Protein AF-A0A354J8J9-F1 (afdb_monomer_lite)

Radius of gyration: 13.08 Å; chains: 1; bounding box: 34×16×35 Å

Foldseek 3Di:
DDPDPDWDWDDDDQQDWIWIAHPVRPDIDTDGHDDDDDDD

pLDDT: mean 93.51, std 4.95, range [72.38, 97.5]

Structure (mmCIF, N/CA/C/O backbone):
data_AF-A0A354J8J9-F1
#
_entry.id   AF-A0A354J8J9-F1
#
loop_
_atom_site.group_PDB
_atom_site.id
_atom_site.type_symbol
_atom_site.label_atom_id
_atom_site.label_alt_id
_atom_site.label_comp_id
_atom_site.label_asym_id
_atom_site.label_entity_id
_atom_site.label_seq_id
_atom_site.pdbx_PDB_ins_code
_atom_site.Cartn_x
_atom_site.Cartn_y
_atom_site.Cartn_z
_atom_site.occupancy
_atom_site.B_iso_or_equiv
_atom_site.auth_seq_id
_atom_site.auth_comp_id
_atom_site.auth_asym_id
_atom_site.auth_atom_id
_atom_site.pdbx_PDB_model_num
ATOM 1 N N . VAL A 1 1 ? -14.672 0.288 -1.641 1.00 81.56 1 VAL A N 1
ATOM 2 C CA . VAL A 1 1 ? -14.219 1.655 -1.992 1.00 81.56 1 VAL A CA 1
ATOM 3 C C . VAL A 1 1 ? -13.808 2.319 -0.687 1.00 81.56 1 VAL A C 1
ATOM 5 O O . VAL A 1 1 ? -14.289 1.871 0.344 1.00 81.56 1 VAL A O 1
ATOM 8 N N . ILE A 1 2 ? -12.834 3.231 -0.706 1.00 91.69 2 ILE A N 1
ATOM 9 C CA . ILE A 1 2 ? -12.440 3.988 0.491 1.00 91.69 2 ILE A CA 1
ATOM 10 C C . ILE A 1 2 ? -13.357 5.207 0.562 1.00 91.69 2 ILE A C 1
ATOM 12 O O . ILE A 1 2 ? -13.403 5.960 -0.410 1.00 91.69 2 ILE A O 1
ATOM 16 N N . ASP A 1 3 ? -14.064 5.365 1.678 1.00 93.69 3 ASP A N 1
ATOM 17 C CA . ASP A 1 3 ? -15.040 6.446 1.881 1.00 93.69 3 ASP A CA 1
ATOM 18 C C . ASP A 1 3 ? -14.480 7.578 2.766 1.00 93.69 3 ASP A C 1
ATOM 20 O O . ASP A 1 3 ? -15.083 8.643 2.881 1.00 93.69 3 ASP A O 1
ATOM 24 N N . ASP A 1 4 ? -13.318 7.359 3.384 1.00 94.44 4 ASP A N 1
ATOM 25 C CA . ASP A 1 4 ? -12.606 8.331 4.205 1.00 94.44 4 ASP A CA 1
ATOM 26 C C . ASP A 1 4 ? -12.147 9.545 3.374 1.00 94.44 4 ASP A C 1
ATOM 28 O O . ASP A 1 4 ? -11.587 9.399 2.285 1.00 94.44 4 ASP A O 1
ATOM 32 N N . GLU A 1 5 ? -12.310 10.757 3.920 1.00 95.19 5 GLU A N 1
ATOM 33 C CA . GLU A 1 5 ? -11.858 12.004 3.276 1.00 95.19 5 GLU A CA 1
ATOM 34 C C . GLU A 1 5 ? -10.333 12.039 3.093 1.00 95.19 5 GLU A C 1
ATOM 36 O O . GLU A 1 5 ? -9.822 12.552 2.096 1.00 95.19 5 GLU A O 1
ATOM 41 N N . THR A 1 6 ? -9.590 11.472 4.049 1.00 95.38 6 THR A N 1
ATOM 42 C CA . THR A 1 6 ? -8.128 11.398 4.002 1.00 95.38 6 THR A CA 1
ATOM 43 C C . THR A 1 6 ? -7.633 10.017 4.410 1.00 95.38 6 THR A C 1
ATOM 45 O O . THR A 1 6 ? -8.205 9.352 5.272 1.00 95.38 6 THR A O 1
ATOM 48 N N . VAL A 1 7 ? -6.531 9.585 3.798 1.00 96.12 7 VAL A N 1
ATOM 49 C CA . VAL A 1 7 ? -5.863 8.319 4.111 1.00 96.12 7 VAL A CA 1
ATOM 50 C C . VAL A 1 7 ? -4.357 8.492 4.134 1.00 96.12 7 VAL A C 1
ATOM 52 O O . VAL A 1 7 ? -3.802 9.372 3.478 1.00 96.12 7 VAL A O 1
ATOM 55 N N . ASN A 1 8 ? -3.681 7.607 4.861 1.00 96.56 8 ASN A N 1
ATOM 56 C CA . ASN A 1 8 ? -2.230 7.595 4.918 1.00 96.56 8 ASN A CA 1
ATOM 57 C C . ASN A 1 8 ? -1.667 6.549 3.954 1.00 96.56 8 ASN A C 1
ATOM 59 O O . ASN A 1 8 ? -2.059 5.379 4.005 1.00 96.56 8 ASN A O 1
ATOM 63 N N . LEU A 1 9 ? -0.717 6.972 3.117 1.00 97.19 9 LEU A N 1
ATOM 64 C CA . LEU A 1 9 ? 0.052 6.102 2.230 1.00 97.19 9 LEU A CA 1
ATOM 65 C C . LEU A 1 9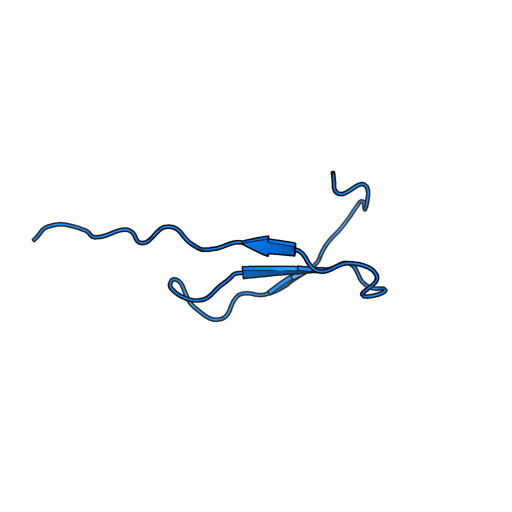 ? 1.452 5.891 2.804 1.00 97.19 9 LEU A C 1
ATOM 67 O O . LEU A 1 9 ? 2.158 6.853 3.107 1.00 97.19 9 LEU A O 1
ATOM 71 N N . TYR A 1 10 ? 1.870 4.634 2.902 1.00 96.69 10 TYR A N 1
ATOM 72 C CA . TYR A 1 10 ? 3.189 4.260 3.399 1.00 96.69 10 TYR A CA 1
ATOM 73 C C . TYR A 1 10 ? 3.997 3.609 2.287 1.00 96.69 10 TYR A C 1
ATOM 75 O O . TYR A 1 10 ? 3.668 2.521 1.809 1.00 96.69 10 TYR A O 1
ATOM 83 N N . PHE A 1 11 ? 5.081 4.285 1.914 1.00 96.75 11 PHE A N 1
ATOM 84 C CA . PHE A 1 11 ? 6.045 3.827 0.925 1.00 96.75 11 PHE A CA 1
ATOM 85 C C . PHE A 1 11 ? 7.346 3.414 1.610 1.00 96.75 11 PHE A C 1
ATOM 87 O O . PHE A 1 11 ? 7.806 4.079 2.536 1.00 96.75 11 PHE A O 1
ATOM 94 N N . ILE A 1 12 ? 7.953 2.333 1.122 1.00 95.06 12 ILE A N 1
ATOM 95 C CA . ILE A 1 12 ? 9.277 1.879 1.576 1.00 95.06 12 ILE A CA 1
ATOM 96 C C . ILE A 1 12 ? 10.318 2.168 0.491 1.00 95.06 12 ILE A C 1
ATOM 98 O O . ILE A 1 12 ? 11.339 2.798 0.740 1.00 95.06 12 ILE A O 1
ATOM 102 N N . ASN A 1 13 ? 10.061 1.695 -0.727 1.00 93.88 13 ASN A N 1
ATOM 103 C CA . ASN A 1 13 ? 10.852 1.957 -1.925 1.00 93.88 13 ASN A CA 1
ATOM 104 C C . ASN A 1 13 ? 10.007 1.628 -3.169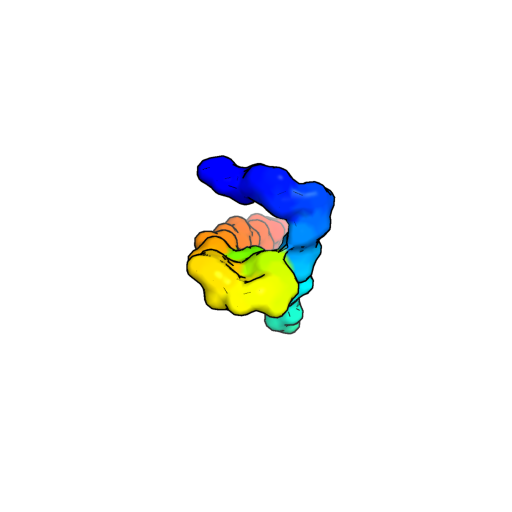 1.00 93.88 13 ASN A C 1
ATOM 106 O O . ASN A 1 13 ? 8.910 1.089 -3.046 1.00 93.88 13 ASN A O 1
ATOM 110 N N . ALA A 1 14 ? 10.533 1.904 -4.365 1.00 93.12 14 ALA A N 1
ATOM 111 C CA . ALA A 1 14 ? 9.813 1.718 -5.630 1.00 93.12 14 ALA A CA 1
ATOM 112 C C . ALA A 1 14 ? 9.453 0.254 -5.971 1.00 93.12 14 ALA A C 1
ATOM 114 O O . ALA A 1 14 ? 8.633 0.022 -6.853 1.00 93.12 14 ALA A O 1
ATOM 115 N N . LYS A 1 15 ? 10.070 -0.733 -5.310 1.00 91.44 15 LYS A N 1
ATOM 116 C CA . LYS A 1 15 ? 9.853 -2.170 -5.556 1.00 91.44 15 LYS A CA 1
ATOM 117 C C . LYS A 1 15 ? 9.063 -2.862 -4.442 1.00 91.44 15 LYS A C 1
ATOM 119 O O . LYS A 1 15 ? 8.647 -4.003 -4.618 1.00 91.44 15 LYS A O 1
ATOM 124 N N . ALA A 1 16 ? 8.875 -2.206 -3.303 1.00 95.94 16 ALA A N 1
ATOM 125 C CA . ALA A 1 16 ? 8.147 -2.748 -2.166 1.00 95.94 16 ALA A CA 1
ATOM 126 C C . ALA A 1 16 ? 6.648 -2.406 -2.255 1.00 95.94 16 ALA A C 1
ATOM 128 O O . ALA A 1 16 ? 6.296 -1.377 -2.836 1.00 95.94 16 ALA A O 1
ATOM 129 N N . PRO A 1 17 ? 5.760 -3.227 -1.664 1.00 96.94 17 PRO A N 1
ATOM 130 C CA . PRO A 1 17 ? 4.341 -2.904 -1.577 1.00 96.94 17 PRO A CA 1
ATOM 131 C C . PRO A 1 17 ? 4.089 -1.539 -0.926 1.00 96.94 17 PRO A C 1
ATOM 133 O O . PRO A 1 17 ? 4.774 -1.154 0.025 1.00 96.94 17 PRO A O 1
ATOM 136 N N . CYS A 1 18 ? 3.082 -0.832 -1.432 1.00 97.50 18 CYS A N 1
ATOM 137 C CA . CYS A 1 18 ? 2.541 0.373 -0.815 1.00 97.50 18 CYS A CA 1
ATOM 138 C C . CYS A 1 18 ? 1.338 -0.002 0.053 1.00 97.50 18 CYS A C 1
ATOM 140 O O . CYS A 1 18 ? 0.497 -0.805 -0.362 1.00 97.50 18 CYS A O 1
ATOM 142 N N . PHE A 1 19 ? 1.255 0.584 1.246 1.00 97.19 19 PHE A N 1
ATOM 143 C CA . PHE A 1 19 ? 0.163 0.335 2.182 1.00 97.19 19 PHE A CA 1
ATOM 144 C C . PHE A 1 19 ? -0.703 1.578 2.338 1.00 97.19 19 PHE A C 1
ATOM 146 O O . PHE A 1 19 ? -0.184 2.667 2.587 1.00 97.19 19 PHE A O 1
ATOM 153 N N . ILE A 1 20 ? -2.020 1.398 2.251 1.00 97.25 20 ILE A N 1
ATOM 154 C CA . ILE A 1 20 ? -3.011 2.435 2.548 1.00 97.25 20 ILE A CA 1
ATOM 155 C C . ILE A 1 20 ? -3.760 2.023 3.807 1.00 97.25 20 ILE A C 1
ATOM 157 O O . ILE A 1 20 ? -4.293 0.913 3.874 1.00 97.25 20 ILE A O 1
ATOM 161 N N . ARG A 1 21 ? -3.826 2.923 4.786 1.00 96.00 21 ARG A N 1
ATOM 162 C CA . ARG A 1 21 ? -4.620 2.740 6.008 1.00 96.00 21 ARG A CA 1
ATOM 163 C C . ARG A 1 21 ? -5.251 4.057 6.440 1.00 96.00 21 ARG A C 1
ATOM 165 O O . ARG A 1 21 ? -4.673 5.128 6.222 1.00 96.00 21 ARG A O 1
ATOM 172 N N . ASN A 1 22 ? -6.410 3.974 7.077 1.00 95.62 22 ASN A N 1
ATOM 173 C CA . ASN A 1 22 ? -6.973 5.105 7.804 1.00 95.62 22 ASN A CA 1
ATOM 174 C C . ASN A 1 22 ? -6.260 5.313 9.149 1.00 95.62 22 ASN A C 1
ATOM 176 O O . ASN A 1 22 ? -5.367 4.555 9.544 1.00 95.62 22 ASN A O 1
ATOM 180 N N . GLN A 1 23 ? -6.649 6.375 9.848 1.00 93.50 23 GLN A N 1
ATOM 181 C CA . GLN A 1 23 ? -6.093 6.737 11.149 1.00 93.50 23 GLN A CA 1
ATOM 182 C C . GLN A 1 23 ? -6.416 5.703 12.238 1.00 93.50 23 GLN A C 1
ATOM 184 O O . GLN A 1 23 ? -5.564 5.410 13.073 1.00 93.50 23 GLN A O 1
ATOM 189 N N . GLU A 1 24 ? -7.614 5.122 12.199 1.00 94.50 24 GLU A N 1
ATOM 190 C CA . GLU A 1 2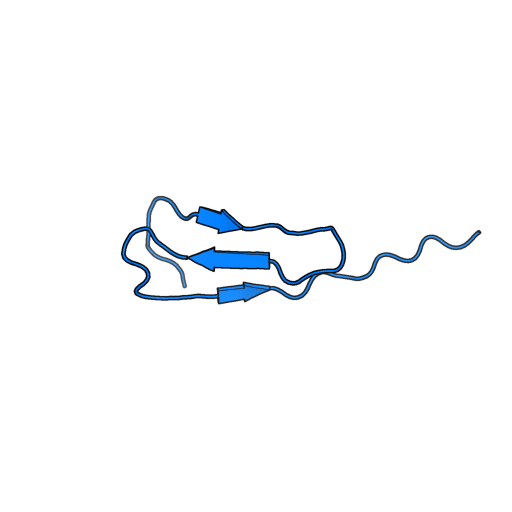4 ? -8.089 4.135 13.178 1.00 94.50 24 GLU A CA 1
ATOM 191 C C . GLU A 1 24 ? -7.568 2.711 12.915 1.00 94.50 24 GLU A C 1
ATOM 193 O O . GLU A 1 24 ? -7.818 1.805 13.704 1.00 94.50 24 GLU A O 1
ATOM 198 N N . GLN A 1 25 ? -6.827 2.504 11.819 1.00 90.94 25 GLN A N 1
ATOM 199 C CA . GLN A 1 25 ? -6.291 1.205 11.394 1.00 90.94 25 GLN A CA 1
ATOM 200 C C . GLN A 1 25 ? -7.359 0.107 11.232 1.00 90.94 25 GLN A C 1
ATOM 202 O O . GLN A 1 25 ?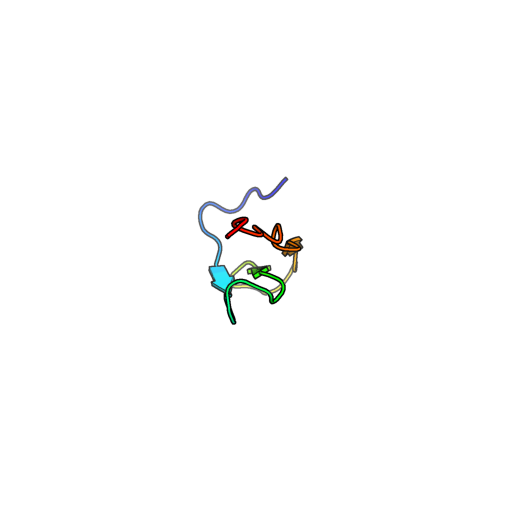 -7.068 -1.077 11.398 1.00 90.94 25 GLN A O 1
ATOM 207 N N . THR A 1 26 ? -8.589 0.481 10.873 1.00 95.12 26 THR A N 1
ATOM 208 C CA . THR A 1 26 ? -9.700 -0.468 10.682 1.00 95.12 26 THR A CA 1
ATOM 209 C C . THR A 1 26 ? -9.602 -1.229 9.363 1.00 95.12 26 THR A C 1
ATOM 211 O O . THR A 1 26 ? -10.220 -2.281 9.204 1.00 95.12 26 THR A O 1
ATOM 214 N N . TYR A 1 27 ? -8.789 -0.739 8.426 1.00 95.19 27 TYR A N 1
ATOM 215 C CA . TYR A 1 27 ? -8.455 -1.439 7.194 1.00 95.19 27 TYR A CA 1
ATOM 216 C C . TYR A 1 27 ? -7.004 -1.196 6.779 1.00 95.19 27 TYR A C 1
ATOM 218 O O . TYR A 1 27 ? -6.395 -0.165 7.083 1.00 95.19 27 TYR A O 1
ATOM 226 N N . ILE A 1 28 ? -6.467 -2.153 6.021 1.00 95.62 28 ILE A N 1
ATOM 227 C CA . ILE A 1 28 ? -5.180 -2.043 5.336 1.00 95.62 28 ILE A CA 1
ATOM 228 C C . ILE A 1 28 ? -5.369 -2.550 3.907 1.00 95.62 28 ILE A C 1
ATOM 230 O O . ILE A 1 28 ? -5.701 -3.716 3.699 1.00 95.62 28 ILE A O 1
ATOM 234 N N . TYR A 1 29 ? -5.125 -1.684 2.926 1.00 96.75 29 TYR A N 1
ATOM 235 C CA . TYR A 1 29 ? -5.004 -2.081 1.525 1.00 96.75 29 TYR A CA 1
ATOM 236 C C . TYR A 1 29 ? -3.528 -2.198 1.153 1.00 96.75 29 TYR A C 1
ATOM 238 O O . TYR A 1 29 ? -2.716 -1.348 1.525 1.00 96.75 29 TYR A O 1
ATOM 246 N N . LEU A 1 30 ? -3.194 -3.240 0.392 1.00 97.31 30 LEU A N 1
ATOM 247 C CA . LEU A 1 30 ? -1.861 -3.471 -0.154 1.00 97.31 30 LEU A CA 1
ATOM 248 C C . LEU A 1 30 ? -1.902 -3.279 -1.667 1.00 97.31 30 LEU A C 1
ATOM 250 O O . LEU A 1 30 ? -2.675 -3.937 -2.363 1.00 97.31 30 LEU A O 1
ATOM 254 N N . ILE A 1 31 ? -1.039 -2.403 -2.172 1.00 96.69 31 ILE A N 1
ATOM 255 C CA . ILE A 1 31 ? -0.830 -2.194 -3.603 1.00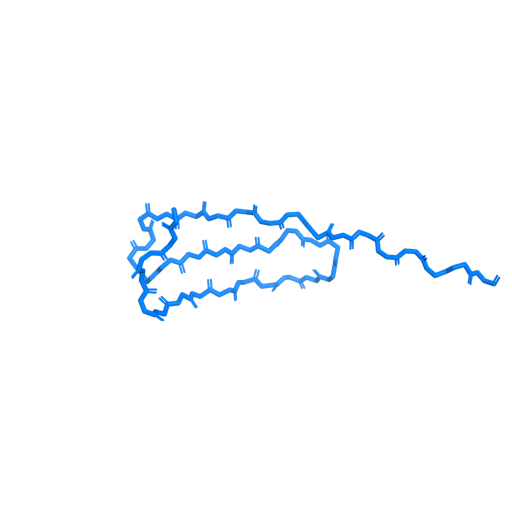 96.69 31 ILE A CA 1
ATOM 256 C C . ILE A 1 31 ? 0.545 -2.744 -3.966 1.00 96.69 31 ILE A C 1
ATOM 258 O O . ILE A 1 31 ? 1.564 -2.314 -3.421 1.00 96.69 31 ILE A O 1
ATOM 262 N N . LEU A 1 32 ? 0.576 -3.689 -4.905 1.00 96.50 32 LEU A N 1
ATOM 263 C CA . LEU A 1 32 ? 1.824 -4.142 -5.510 1.00 96.50 32 LEU A CA 1
ATOM 264 C C . LEU A 1 32 ? 2.274 -3.118 -6.560 1.00 96.50 32 LEU A C 1
ATOM 266 O O . LEU A 1 32 ? 1.477 -2.770 -7.436 1.00 96.50 32 LEU A O 1
ATOM 270 N N . PRO A 1 33 ? 3.521 -2.624 -6.496 1.00 94.69 33 PRO A N 1
ATOM 271 C CA . PRO A 1 33 ? 4.016 -1.688 -7.490 1.00 94.69 33 PRO A CA 1
ATOM 272 C C . PRO A 1 33 ? 4.225 -2.389 -8.833 1.00 94.69 33 PRO A C 1
ATOM 274 O O . PRO A 1 33 ? 4.588 -3.566 -8.903 1.00 94.69 33 PRO A O 1
ATOM 277 N N . VAL A 1 34 ? 4.058 -1.631 -9.913 1.00 94.38 34 VAL A N 1
ATOM 278 C CA . VAL A 1 34 ? 4.483 -2.072 -11.24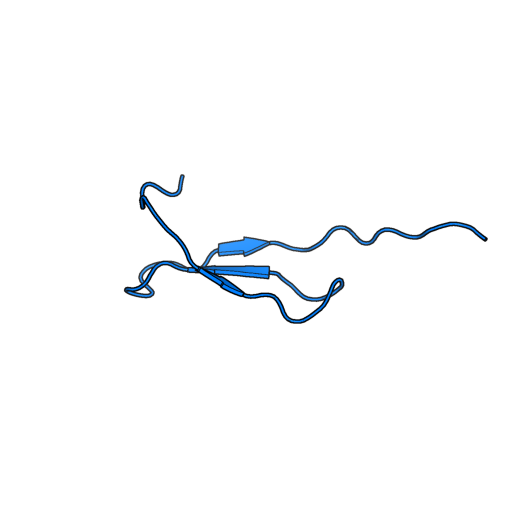2 1.00 94.38 34 VAL A CA 1
ATOM 279 C C . VAL A 1 34 ? 6.005 -2.006 -11.308 1.00 94.38 34 VAL A C 1
ATOM 281 O O . VAL A 1 34 ? 6.609 -0.984 -10.988 1.00 94.38 34 VAL A O 1
ATOM 284 N N . ASN A 1 35 ? 6.634 -3.093 -11.751 1.00 90.06 35 ASN A N 1
ATOM 285 C CA . ASN A 1 35 ? 8.063 -3.094 -12.028 1.00 90.06 35 ASN A CA 1
ATOM 286 C C . ASN A 1 35 ? 8.311 -2.494 -13.420 1.00 90.06 35 ASN A C 1
ATOM 288 O O . ASN A 1 35 ? 8.038 -3.137 -14.433 1.00 90.06 35 ASN A O 1
ATOM 292 N N . ILE A 1 36 ? 8.798 -1.252 -13.464 1.00 90.75 36 ILE A N 1
ATOM 293 C CA . ILE A 1 36 ? 9.168 -0.588 -14.716 1.00 90.75 36 ILE A CA 1
ATOM 294 C C . ILE A 1 36 ? 10.626 -0.914 -15.033 1.00 90.75 36 ILE A C 1
ATOM 296 O O . ILE A 1 36 ? 11.549 -0.349 -14.448 1.00 90.75 36 ILE A O 1
ATOM 300 N N . ASN A 1 37 ? 10.820 -1.817 -15.991 1.00 89.75 37 ASN A N 1
ATOM 301 C CA . ASN A 1 37 ? 12.127 -2.092 -16.572 1.00 89.75 37 ASN A CA 1
ATOM 302 C C . ASN A 1 37 ? 12.350 -1.149 -17.759 1.00 89.75 37 ASN A C 1
ATOM 304 O O . ASN A 1 37 ? 11.598 -1.202 -18.731 1.00 89.75 37 ASN A O 1
ATOM 308 N N . VAL A 1 38 ? 13.378 -0.304 -17.687 1.00 88.88 38 VAL A N 1
ATOM 309 C CA . VAL A 1 38 ? 13.822 0.511 -18.827 1.00 88.88 38 VAL A CA 1
ATOM 310 C C . VAL A 1 38 ? 14.855 -0.314 -19.605 1.00 88.88 38 VAL A C 1
ATOM 312 O O . VAL A 1 38 ? 15.888 -0.649 -19.020 1.00 88.88 38 VAL A O 1
ATOM 315 N N . PRO A 1 39 ? 14.588 -0.704 -20.868 1.00 82.06 39 PRO A N 1
ATOM 316 C CA . PRO A 1 39 ? 15.587 -1.376 -21.690 1.00 82.06 39 PRO A CA 1
ATOM 317 C C . PRO A 1 39 ? 16.781 -0.445 -21.931 1.00 82.06 39 PRO A C 1
ATOM 319 O O . PRO A 1 39 ? 16.593 0.761 -22.096 1.00 82.06 39 PRO A O 1
ATOM 322 N N . ALA A 1 40 ? 17.986 -1.021 -21.904 1.00 72.38 40 ALA A N 1
ATOM 323 C CA . ALA A 1 40 ? 19.237 -0.325 -22.203 1.00 72.38 40 ALA A CA 1
ATOM 324 C C . ALA A 1 40 ? 19.340 0.064 -23.683 1.00 72.38 40 ALA A C 1
ATOM 326 O O . ALA A 1 40 ? 18.832 -0.712 -24.527 1.00 72.38 40 ALA A O 1
#

Sequence (40 aa):
VIDDETVNLYFINAKAPCFIRNQEQTYIYLILPVNINVPA

Secondary structure (DSSP, 8-state):
----S--EEE---TTSPEEEE-TT-S-EEEEPPP------